Protein AF-A0A5E4DHY9-F1 (afdb_monomer_lite)

Secondary structure (DSSP, 8-state):
--------HHHHTTTSPEEEE---TT---HHHHHHHHHHHHH-TTEEEE-

Organism: Marmota monax (NCBI:txid9995)

InterPro domains:
  IPR001619 Sec1-like protein [PF00995] (13-50)
  IPR027482 Sec1-like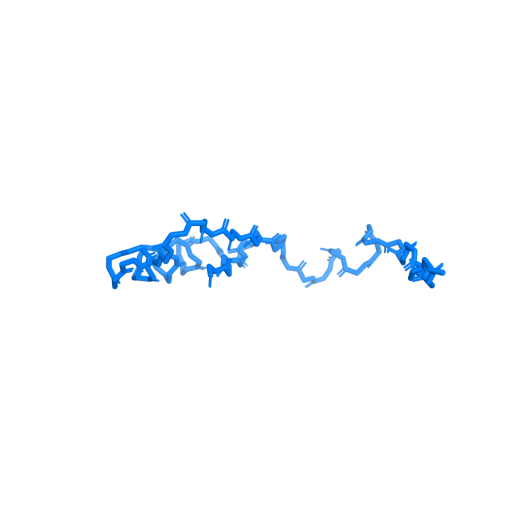, domain 2 [G3DSA:3.40.50.1910] (1-50)
  IPR036045 Sec1-like superfamily [SSF56815] (10-50)

Foldseek 3Di:
DDDDDPDPPPVVLVVAAAEAEDDDDPDDDPVVVVVQVVVCVVDVRYHYHD

Sequence (50 aa):
ARQKPRTNYLELDRKNGSKLIIFVIGGITYSEMRCAYEVSQAHKSCEVII

Radius of gyration: 13.94 Å; chains: 1; bounding box: 39×12×34 Å

pLDDT: mean 76.35, std 17.99, range [43.75, 94.94]

Structure (mmCIF, N/CA/C/O backbone):
data_AF-A0A5E4DHY9-F1
#
_entry.id   AF-A0A5E4DHY9-F1
#
loop_
_atom_site.group_PDB
_atom_site.id
_atom_site.type_symbol
_atom_site.label_atom_id
_atom_site.label_alt_id
_atom_site.label_comp_id
_atom_site.label_asym_id
_atom_site.label_entity_id
_atom_site.label_seq_id
_atom_site.pdbx_PDB_ins_code
_atom_site.Cartn_x
_atom_site.Cartn_y
_atom_site.Cartn_z
_atom_site.occupancy
_atom_site.B_iso_or_equiv
_atom_site.auth_seq_id
_atom_site.auth_comp_id
_atom_site.auth_asym_id
_atom_site.auth_atom_id
_atom_site.pdbx_PDB_model_num
ATOM 1 N N . ALA A 1 1 ? 27.923 -7.432 8.782 1.00 43.75 1 ALA A N 1
ATOM 2 C CA . ALA A 1 1 ? 26.464 -7.280 8.598 1.00 43.75 1 ALA A CA 1
ATOM 3 C C . ALA A 1 1 ? 25.827 -6.966 9.952 1.00 43.75 1 ALA A C 1
ATOM 5 O O . ALA A 1 1 ? 25.883 -7.800 10.846 1.00 43.75 1 ALA A O 1
ATOM 6 N N . ARG A 1 2 ? 25.333 -5.740 10.163 1.00 45.03 2 ARG A N 1
ATOM 7 C CA . ARG A 1 2 ? 24.824 -5.277 11.466 1.00 45.03 2 ARG A CA 1
ATOM 8 C C . ARG A 1 2 ? 23.378 -5.755 11.637 1.00 45.03 2 ARG A C 1
ATOM 10 O O . ARG A 1 2 ? 22.471 -5.170 11.056 1.00 45.03 2 ARG A O 1
ATOM 17 N N . GLN A 1 3 ? 23.170 -6.834 12.390 1.00 60.31 3 GLN A N 1
ATOM 18 C CA . GLN A 1 3 ? 21.829 -7.278 12.779 1.00 60.31 3 GLN A CA 1
ATOM 19 C C . GLN A 1 3 ? 21.249 -6.258 13.772 1.00 60.31 3 GLN A C 1
ATOM 21 O O . GLN A 1 3 ? 21.804 -6.029 14.845 1.00 60.31 3 GLN A O 1
ATOM 26 N N . LYS A 1 4 ? 20.178 -5.571 13.363 1.00 52.28 4 LYS A N 1
ATOM 27 C CA . LYS A 1 4 ? 19.453 -4.586 14.174 1.00 52.28 4 LYS A CA 1
ATOM 28 C C . LYS A 1 4 ? 18.687 -5.338 15.281 1.00 52.28 4 LYS A C 1
ATOM 30 O O . LYS A 1 4 ? 18.092 -6.371 14.970 1.00 52.28 4 LYS A O 1
ATOM 35 N N . PRO A 1 5 ? 18.710 -4.875 16.544 1.00 49.00 5 PRO A N 1
ATOM 36 C CA . PRO A 1 5 ? 18.062 -5.577 17.649 1.00 49.00 5 PRO A CA 1
ATOM 37 C C . PRO A 1 5 ? 16.563 -5.743 17.372 1.00 49.00 5 PRO A C 1
ATOM 39 O O . PRO A 1 5 ? 15.884 -4.782 17.010 1.00 49.00 5 PRO A O 1
ATOM 42 N N . ARG A 1 6 ? 16.061 -6.977 17.521 1.00 53.22 6 ARG A N 1
ATOM 43 C CA . ARG A 1 6 ? 14.627 -7.293 17.530 1.00 53.22 6 ARG A CA 1
ATOM 44 C C . ARG A 1 6 ? 14.028 -6.715 18.810 1.00 53.22 6 ARG A C 1
ATOM 46 O O . ARG A 1 6 ? 13.963 -7.391 19.830 1.00 53.22 6 ARG A O 1
ATOM 53 N N . THR A 1 7 ? 13.657 -5.443 18.773 1.00 44.69 7 THR A N 1
ATOM 54 C CA . THR A 1 7 ? 12.893 -4.803 19.844 1.00 44.69 7 THR A CA 1
ATOM 55 C C . THR A 1 7 ? 11.569 -5.554 20.002 1.00 44.69 7 THR A C 1
ATOM 57 O O . THR A 1 7 ? 10.901 -5.827 19.006 1.00 44.69 7 THR A O 1
ATOM 60 N N . ASN A 1 8 ? 11.208 -5.924 21.232 1.00 48.84 8 ASN A N 1
ATOM 61 C CA . ASN A 1 8 ? 9.946 -6.586 21.570 1.00 48.84 8 ASN A CA 1
ATOM 62 C C . ASN A 1 8 ? 8.740 -5.750 21.092 1.00 48.84 8 ASN A C 1
ATOM 64 O O . ASN A 1 8 ? 8.290 -4.846 21.790 1.00 48.84 8 ASN A O 1
ATOM 68 N N . TYR A 1 9 ? 8.203 -6.059 19.907 1.00 53.41 9 TYR A N 1
ATOM 69 C CA . TYR A 1 9 ? 7.022 -5.400 19.325 1.00 53.41 9 TYR A CA 1
ATOM 70 C C . TYR A 1 9 ? 5.763 -5.538 20.200 1.00 53.41 9 TYR A C 1
ATOM 72 O O . TYR A 1 9 ? 4.890 -4.678 20.160 1.00 53.41 9 TYR A O 1
ATOM 80 N N . LEU A 1 10 ? 5.690 -6.583 21.031 1.00 51.84 10 LEU A N 1
ATOM 81 C CA . LEU A 1 10 ? 4.508 -6.925 21.831 1.00 51.84 10 LEU A CA 1
ATOM 82 C C . LEU A 1 10 ? 4.132 -5.877 22.893 1.00 51.84 10 LEU A C 1
ATOM 84 O O . LEU A 1 10 ? 2.970 -5.807 23.287 1.00 51.84 10 LEU A O 1
ATOM 88 N N . GLU A 1 11 ? 5.080 -5.066 23.372 1.00 48.47 11 GLU A N 1
ATOM 89 C CA . GLU A 1 11 ? 4.801 -4.077 24.427 1.00 48.47 11 GLU A CA 1
ATOM 90 C C . GLU A 1 11 ? 4.437 -2.689 23.881 1.00 48.47 11 GLU A C 1
ATOM 92 O O . GLU A 1 11 ? 3.737 -1.934 24.557 1.00 48.47 11 GLU A O 1
ATOM 97 N N . LEU A 1 12 ? 4.830 -2.370 22.642 1.00 51.44 12 LEU A N 1
ATOM 98 C CA . LEU A 1 12 ? 4.474 -1.108 21.979 1.00 51.44 12 LE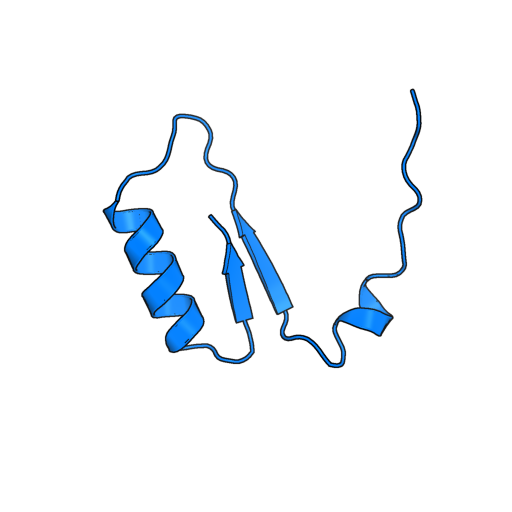U A CA 1
ATOM 99 C C . LEU A 1 12 ? 3.080 -1.172 21.312 1.00 51.44 12 LEU A C 1
ATOM 101 O O . LEU A 1 12 ? 2.382 -0.162 21.245 1.00 51.44 12 LEU A O 1
ATOM 105 N N . ASP A 1 13 ? 2.650 -2.366 20.884 1.00 52.62 13 ASP A N 1
ATOM 106 C CA . ASP A 1 13 ? 1.373 -2.633 20.185 1.00 52.62 13 ASP A CA 1
ATOM 107 C C . ASP A 1 13 ? 0.134 -2.545 21.101 1.00 52.62 13 ASP A C 1
ATOM 109 O O . ASP A 1 13 ? -0.998 -2.432 20.648 1.00 52.62 13 ASP A O 1
ATOM 113 N N . ARG A 1 14 ? 0.308 -2.542 22.430 1.00 52.72 14 ARG A N 1
ATOM 114 C CA . ARG A 1 14 ? -0.833 -2.454 23.366 1.00 52.72 14 ARG A CA 1
ATOM 115 C C . ARG A 1 14 ? -1.504 -1.078 23.413 1.00 52.72 14 ARG A C 1
ATOM 117 O O . ARG A 1 14 ? -2.592 -0.962 23.971 1.00 52.72 14 ARG A O 1
ATOM 124 N N . LYS A 1 15 ? -0.868 -0.036 22.870 1.00 55.41 15 LYS A N 1
ATOM 125 C CA . LYS A 1 15 ? -1.421 1.332 22.808 1.00 55.41 15 LYS A CA 1
ATOM 126 C C . LYS A 1 15 ? -1.577 1.867 21.388 1.00 55.41 15 LYS A C 1
ATOM 128 O O . LYS A 1 15 ? -2.347 2.800 21.178 1.00 55.41 15 LYS A O 1
ATOM 133 N N . ASN A 1 16 ? -0.883 1.272 20.427 1.00 61.06 16 ASN A N 1
ATOM 134 C CA . ASN A 1 16 ? -0.901 1.669 19.032 1.00 61.06 16 ASN A CA 1
ATOM 135 C C . ASN A 1 16 ? -1.500 0.494 18.263 1.00 61.06 16 ASN A C 1
ATOM 137 O O . ASN A 1 16 ? -0.951 -0.596 18.347 1.00 61.06 16 ASN A O 1
ATOM 141 N N . GLY A 1 17 ? -2.628 0.701 17.576 1.00 70.12 17 GLY A N 1
ATOM 142 C CA . GLY A 1 17 ? -3.292 -0.354 16.806 1.00 70.12 17 GLY A CA 1
ATOM 143 C C . GLY A 1 17 ? -2.324 -1.108 15.887 1.00 70.12 17 GLY A C 1
ATOM 144 O O . GLY A 1 17 ? -1.307 -0.557 15.459 1.00 70.12 17 GLY A O 1
ATOM 145 N N . SER A 1 18 ? -2.636 -2.370 15.602 1.00 80.88 18 SER A N 1
ATOM 146 C CA . SER A 1 18 ? -1.805 -3.259 14.798 1.00 80.88 18 SER A CA 1
ATOM 147 C C . SER A 1 18 ? -1.461 -2.618 13.449 1.00 80.88 18 SER A C 1
ATOM 149 O O . SER A 1 18 ? -2.332 -2.149 12.723 1.00 80.88 18 SER A O 1
ATOM 151 N N . LYS A 1 19 ? -0.176 -2.573 13.100 1.00 84.44 19 LYS A N 1
ATOM 152 C CA . LYS A 1 19 ? 0.290 -1.969 11.842 1.00 84.44 19 LYS A CA 1
ATOM 153 C C . LYS A 1 19 ? 0.495 -3.047 10.783 1.00 84.44 19 LYS A C 1
ATOM 155 O O . LYS A 1 19 ? 1.236 -4.002 11.017 1.00 84.44 19 LYS A O 1
ATOM 160 N N . LEU A 1 20 ? -0.108 -2.875 9.611 1.00 85.88 20 LEU A N 1
ATOM 161 C CA . LEU A 1 20 ? 0.067 -3.745 8.450 1.00 85.88 20 LEU A CA 1
ATOM 162 C C . LEU A 1 20 ? 0.936 -3.032 7.410 1.00 85.88 20 LEU A C 1
ATOM 164 O O . LEU A 1 20 ? 0.514 -2.034 6.836 1.00 85.88 20 LEU A O 1
ATOM 168 N N . ILE A 1 21 ? 2.143 -3.546 7.168 1.00 90.31 21 ILE A N 1
ATOM 169 C CA . ILE A 1 21 ? 3.084 -2.997 6.181 1.00 90.31 21 ILE A CA 1
ATOM 170 C C . ILE A 1 21 ? 3.088 -3.904 4.950 1.00 90.31 21 ILE A C 1
ATOM 172 O O . ILE A 1 21 ? 3.399 -5.092 5.059 1.00 90.31 21 ILE A O 1
ATOM 176 N N . ILE A 1 22 ? 2.764 -3.345 3.789 1.00 88.56 22 ILE A N 1
ATOM 177 C CA . ILE A 1 22 ? 2.693 -4.035 2.501 1.00 88.56 22 ILE A CA 1
ATOM 178 C C . ILE A 1 22 ? 3.793 -3.454 1.615 1.00 88.56 22 ILE A C 1
ATOM 180 O O . ILE A 1 22 ? 3.905 -2.247 1.491 1.00 88.56 22 ILE A O 1
ATOM 184 N N . PHE A 1 23 ? 4.623 -4.302 1.012 1.00 92.31 23 PHE A N 1
ATOM 185 C CA . PHE A 1 23 ? 5.622 -3.868 0.036 1.00 92.31 23 PHE A CA 1
ATOM 186 C C . PHE A 1 23 ? 5.386 -4.616 -1.269 1.00 92.31 23 PHE A C 1
ATOM 188 O O . PHE A 1 23 ? 5.582 -5.832 -1.338 1.00 92.31 23 PHE A O 1
ATOM 195 N N . VAL A 1 24 ? 4.946 -3.892 -2.296 1.00 91.19 24 VAL A N 1
ATOM 196 C CA . VAL A 1 24 ? 4.641 -4.473 -3.606 1.00 91.19 24 VAL A CA 1
ATOM 197 C C . VAL A 1 24 ? 5.853 -4.345 -4.520 1.00 91.19 24 VAL A C 1
ATOM 199 O O . VAL A 1 24 ? 6.345 -3.252 -4.807 1.00 91.19 24 VAL A O 1
ATOM 202 N N . ILE A 1 25 ? 6.343 -5.485 -5.002 1.00 92.25 25 ILE A N 1
ATOM 203 C CA . ILE A 1 25 ? 7.421 -5.529 -5.990 1.00 92.25 25 ILE A CA 1
ATOM 204 C C . ILE A 1 25 ? 6.816 -5.224 -7.363 1.00 92.25 25 ILE A C 1
ATOM 206 O O 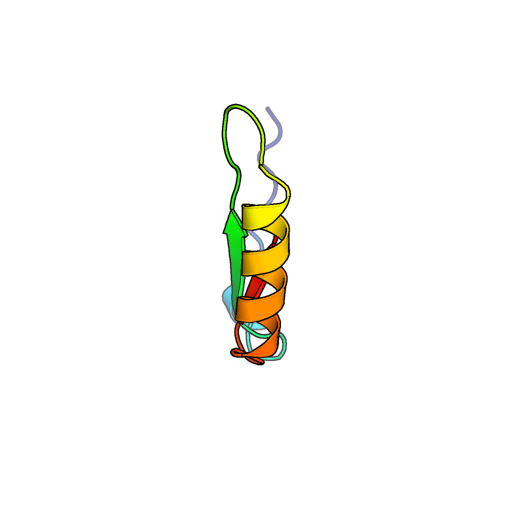. ILE A 1 25 ? 5.910 -5.924 -7.801 1.00 92.25 25 ILE A O 1
ATOM 210 N N . GLY A 1 26 ? 7.339 -4.206 -8.050 1.00 93.44 26 GLY A N 1
ATOM 211 C CA . GLY A 1 26 ? 6.823 -3.762 -9.355 1.00 93.44 26 GLY A CA 1
ATOM 212 C C . GLY A 1 26 ? 6.046 -2.444 -9.317 1.00 93.44 26 GLY A C 1
ATOM 213 O O . GLY A 1 26 ? 5.626 -1.964 -10.365 1.00 93.44 26 GLY A O 1
ATOM 214 N N . GLY A 1 27 ? 5.935 -1.824 -8.139 1.00 90.62 27 GLY A N 1
ATOM 215 C CA . GLY A 1 27 ? 5.241 -0.555 -7.945 1.00 90.62 27 GLY A CA 1
ATOM 216 C C . GLY A 1 27 ? 3.791 -0.747 -7.516 1.00 90.62 27 GLY A C 1
ATOM 217 O O . GLY A 1 27 ? 3.262 -1.854 -7.536 1.00 90.62 27 GLY A O 1
ATOM 218 N N . ILE A 1 28 ? 3.173 0.353 -7.100 1.00 94.38 28 ILE A N 1
ATOM 219 C CA . ILE A 1 28 ? 1.783 0.393 -6.650 1.00 94.38 28 ILE A CA 1
ATOM 220 C C . ILE A 1 28 ? 0.975 1.304 -7.562 1.00 94.38 28 ILE A C 1
ATOM 222 O O . ILE A 1 28 ? 1.469 2.300 -8.098 1.00 94.38 28 ILE A O 1
ATOM 226 N N . THR A 1 29 ? -0.291 0.974 -7.717 1.00 94.94 29 THR A N 1
ATOM 227 C CA . THR A 1 29 ? -1.282 1.788 -8.406 1.00 94.94 29 THR A CA 1
ATOM 228 C C . THR A 1 29 ? -1.950 2.756 -7.429 1.00 94.94 29 THR A C 1
ATOM 230 O O . THR A 1 29 ? -2.081 2.494 -6.232 1.00 94.94 29 THR A O 1
ATOM 233 N N . TYR A 1 30 ? -2.459 3.879 -7.940 1.00 93.81 30 TYR A N 1
ATOM 234 C CA . TYR A 1 30 ? -3.217 4.835 -7.122 1.00 93.81 30 TYR A CA 1
ATOM 235 C C . TYR A 1 30 ? -4.474 4.220 -6.483 1.00 93.81 30 TYR A C 1
ATOM 237 O O . TYR A 1 30 ? -4.898 4.654 -5.412 1.00 93.81 30 TYR A O 1
ATOM 245 N N . SER A 1 31 ? -5.060 3.202 -7.119 1.00 94.94 31 SER A N 1
ATOM 246 C CA . SER A 1 31 ? -6.171 2.425 -6.563 1.00 94.94 31 SER A CA 1
ATOM 247 C C . SER A 1 31 ? -5.780 1.653 -5.303 1.00 94.94 31 SER A C 1
ATOM 249 O O . SER A 1 31 ? -6.555 1.641 -4.350 1.00 94.94 31 SER A O 1
ATOM 251 N N . GLU A 1 32 ? -4.583 1.062 -5.257 1.00 92.62 32 GLU A N 1
ATOM 252 C CA . GLU A 1 32 ? -4.100 0.328 -4.077 1.00 92.62 32 GLU A CA 1
ATOM 253 C C . GLU A 1 32 ? -3.848 1.282 -2.910 1.00 92.62 32 GLU A C 1
ATOM 255 O O . GLU A 1 32 ? -4.293 1.023 -1.793 1.00 92.62 32 GLU A O 1
ATOM 260 N N . MET A 1 33 ? -3.249 2.444 -3.186 1.00 92.44 33 MET A N 1
ATOM 261 C CA . MET A 1 33 ? -3.046 3.481 -2.173 1.00 92.44 33 MET A CA 1
ATOM 262 C C . MET A 1 33 ? -4.378 3.976 -1.583 1.00 92.44 33 MET A C 1
ATOM 264 O O . MET A 1 33 ? -4.499 4.115 -0.367 1.00 92.44 33 MET A O 1
ATOM 268 N N . ARG A 1 34 ? -5.407 4.206 -2.418 1.00 93.50 34 ARG A N 1
ATOM 269 C CA . ARG A 1 34 ? -6.747 4.595 -1.939 1.00 93.50 34 ARG A CA 1
ATOM 270 C C . ARG A 1 34 ? -7.373 3.504 -1.068 1.00 93.50 34 ARG A C 1
ATOM 272 O O . ARG A 1 34 ? -7.911 3.824 -0.011 1.00 93.50 34 ARG A O 1
ATOM 279 N N . CYS A 1 35 ? -7.250 2.243 -1.480 1.00 91.25 35 CYS A N 1
ATOM 280 C CA . CYS A 1 35 ? -7.750 1.103 -0.716 1.00 91.25 35 CYS A CA 1
ATOM 281 C C . CYS A 1 35 ? -7.131 1.053 0.693 1.00 91.25 35 CYS A C 1
ATOM 283 O O . CYS A 1 35 ? -7.856 0.890 1.672 1.00 91.25 35 CYS A O 1
ATOM 285 N N . ALA A 1 36 ? -5.821 1.301 0.838 1.00 90.62 36 ALA A N 1
ATOM 286 C CA . ALA A 1 36 ? -5.193 1.388 2.163 1.00 90.62 36 ALA A CA 1
ATOM 287 C C . ALA A 1 36 ? -5.833 2.439 3.069 1.00 90.62 36 ALA A C 1
ATOM 289 O O . ALA A 1 36 ? -6.027 2.183 4.260 1.00 90.62 36 ALA A O 1
ATOM 290 N N . TYR A 1 37 ? -6.172 3.609 2.526 1.00 91.75 37 TYR A N 1
ATOM 291 C CA . TYR A 1 37 ? -6.821 4.661 3.302 1.00 91.75 37 TYR A CA 1
ATOM 292 C C . TYR A 1 37 ? -8.244 4.281 3.705 1.00 91.75 37 TYR A C 1
ATOM 294 O O . TYR A 1 37 ? -8.619 4.485 4.859 1.00 91.75 37 TYR A O 1
ATOM 302 N N . GLU A 1 38 ? -9.017 3.698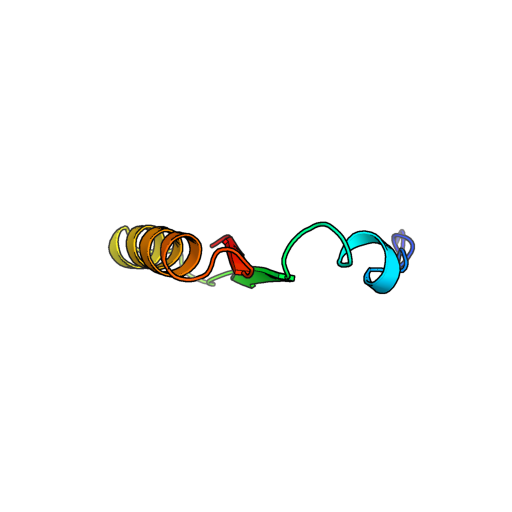 2.790 1.00 91.81 38 GLU A N 1
ATOM 303 C CA . GLU A 1 38 ? -10.376 3.223 3.071 1.00 91.81 38 GLU A CA 1
ATOM 304 C C . GLU A 1 38 ? -10.371 2.153 4.171 1.00 91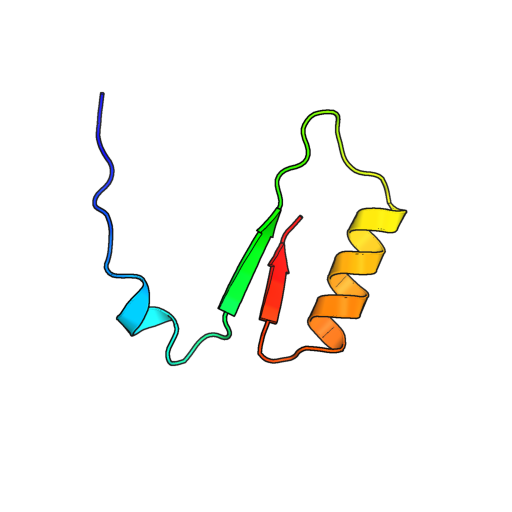.81 38 GLU A C 1
ATOM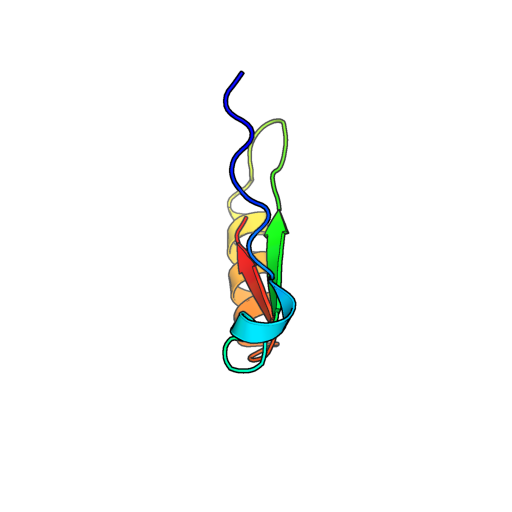 306 O O . GLU A 1 38 ? -11.138 2.239 5.132 1.00 91.81 38 GLU A O 1
ATOM 311 N N . VAL A 1 39 ? -9.443 1.196 4.090 1.00 88.38 39 VAL A N 1
ATOM 312 C CA . VAL A 1 39 ? -9.300 0.116 5.076 1.00 88.38 39 VAL A CA 1
ATOM 313 C C . VAL A 1 39 ? -8.812 0.651 6.422 1.00 88.38 39 VAL A C 1
ATOM 315 O O . VAL A 1 39 ? -9.379 0.294 7.454 1.00 88.38 39 VAL A O 1
ATOM 318 N N . SER A 1 40 ? -7.822 1.549 6.429 1.00 88.25 40 SER A N 1
ATOM 319 C CA . SER A 1 40 ? -7.316 2.171 7.664 1.00 88.25 40 SER A CA 1
ATOM 320 C C . SER A 1 40 ? -8.378 3.037 8.350 1.00 88.25 40 SER A C 1
ATOM 322 O O . SER A 1 40 ? -8.422 3.132 9.575 1.00 88.25 40 SER A O 1
ATOM 324 N N . GLN A 1 41 ? -9.265 3.667 7.576 1.00 87.56 41 GLN A N 1
ATOM 325 C CA . GLN A 1 41 ? -10.381 4.440 8.117 1.00 87.56 41 GLN A CA 1
ATOM 326 C C . GLN A 1 41 ? -11.487 3.537 8.680 1.00 87.56 41 GLN A C 1
ATOM 328 O O . GLN A 1 41 ? -12.022 3.826 9.755 1.00 87.56 41 GLN A O 1
ATOM 333 N N . ALA A 1 42 ? -11.823 2.449 7.980 1.00 89.19 42 ALA A N 1
ATOM 334 C CA . ALA A 1 42 ? -12.807 1.472 8.440 1.00 89.19 42 ALA A CA 1
ATOM 335 C C . ALA A 1 42 ? -12.333 0.734 9.706 1.00 89.19 42 ALA A C 1
ATOM 337 O O . ALA A 1 42 ? -13.131 0.460 10.606 1.00 89.19 42 ALA A O 1
ATOM 338 N N . HIS A 1 43 ? -11.027 0.474 9.815 1.00 83.88 43 HIS A N 1
ATOM 339 C CA . HIS A 1 43 ? -10.416 -0.237 10.932 1.00 83.88 43 HIS A CA 1
ATOM 340 C C . HIS A 1 43 ? -9.506 0.671 11.763 1.00 83.88 43 HIS A C 1
ATOM 342 O O . HIS A 1 43 ? -8.296 0.693 11.598 1.00 83.88 43 HIS A O 1
ATOM 348 N N . LYS A 1 44 ? -10.069 1.341 12.773 1.00 73.81 44 LYS A N 1
ATOM 349 C CA . LYS A 1 44 ? -9.299 2.212 13.689 1.00 73.81 44 LYS A CA 1
ATOM 350 C C . LYS A 1 44 ? -8.232 1.486 14.521 1.00 73.81 44 LYS A C 1
ATOM 352 O O . LYS A 1 44 ? -7.371 2.131 15.109 1.00 73.81 44 LYS A O 1
ATOM 357 N N . SER A 1 45 ? -8.320 0.162 14.616 1.00 77.75 45 SER A N 1
ATOM 358 C CA . SER A 1 45 ? -7.335 -0.684 15.286 1.00 77.75 45 SER A CA 1
ATOM 359 C C . SER A 1 45 ? -6.233 -1.181 14.354 1.00 77.75 45 SER A C 1
ATOM 361 O O . SER A 1 45 ? -5.294 -1.784 14.861 1.00 77.75 45 SER A O 1
ATOM 363 N N . CYS A 1 46 ? -6.346 -0.973 13.036 1.00 73.88 46 CYS A N 1
ATOM 364 C CA . CYS A 1 46 ? -5.399 -1.478 12.050 1.00 73.88 46 CYS A CA 1
ATOM 365 C C . CYS A 1 46 ? -4.957 -0.365 11.094 1.00 73.88 46 CYS A C 1
ATOM 367 O O . CYS A 1 46 ? -5.751 0.139 10.306 1.00 73.88 46 CYS A O 1
ATOM 369 N N . GLU A 1 47 ? -3.685 0.012 11.150 1.00 84.81 47 GLU A N 1
ATOM 370 C CA . GLU A 1 47 ? -3.118 1.032 10.265 1.00 84.81 47 GLU A CA 1
ATOM 371 C C . GLU A 1 47 ? -2.405 0.353 9.093 1.00 84.81 47 GLU A C 1
ATOM 373 O O . GLU A 1 47 ? -1.452 -0.403 9.303 1.00 84.81 47 GLU A O 1
ATOM 378 N N . VAL A 1 48 ? -2.860 0.614 7.866 1.00 88.56 48 VAL A N 1
ATOM 379 C CA . VAL A 1 48 ? -2.280 0.040 6.646 1.00 88.56 48 VAL A CA 1
ATOM 380 C C . VAL A 1 48 ? -1.287 1.018 6.031 1.00 88.56 48 VAL A C 1
ATOM 382 O O . VAL A 1 48 ? -1.609 2.177 5.773 1.00 88.56 48 VAL A O 1
ATOM 385 N N . ILE A 1 49 ? -0.082 0.526 5.764 1.00 88.25 49 ILE A N 1
ATOM 386 C CA . ILE A 1 49 ? 1.011 1.254 5.124 1.00 88.25 49 ILE A CA 1
ATOM 387 C C . ILE A 1 49 ? 1.412 0.447 3.887 1.00 88.25 49 ILE A C 1
ATOM 389 O O . ILE A 1 49 ? 1.836 -0.700 4.024 1.00 88.25 49 ILE A O 1
ATOM 393 N N . ILE A 1 50 ? 1.236 1.031 2.701 1.00 87.00 50 ILE A N 1
ATOM 394 C CA . ILE A 1 50 ? 1.573 0.441 1.392 1.00 87.00 50 ILE A CA 1
ATOM 395 C C . ILE A 1 50 ? 2.812 1.133 0.824 1.00 87.00 50 ILE A C 1
ATOM 397 O O . ILE A 1 50 ? 2.913 2.367 1.011 1.00 87.00 50 ILE A O 1
#